Protein AF-A0A349DK38-F1 (afdb_monomer)

Sequence (155 aa):
MQTLGIPVRKAEFDPETSPFAFIKYTFKVEEEEETLIAERYYNNQELVIYYKDLEADPPFEKIYDYDEENRLIEEVEISEGQEVIRDVFEYRPNVTIHYLFISGELFEIKIKKEQENGHVEATFQEGVEVNRKEFVGDEFNFEVRFFEEQEMIEY

pLDDT: mean 90.82, std 10.71, range [38.0, 98.44]

Mean predicted aligned error: 6.17 Å

Radius of gyration: 19.54 Å; Cα contacts (8 Å, |Δi|>4): 324; chains: 1; bounding box: 42×39×53 Å

Nearest PDB structures (foldseek):
  7vfm-assembly2_C  TM=3.634E-01  e=4.848E-02  Staphylococcus aureus subsp. aureus USA300
  2n93-assembly1_A  TM=4.044E-01  e=1.350E+00  Abscondita cerata
  2ol8-assembly1_O  TM=2.718E-01  e=4.101E-01  Borreliella burgdorferi
  9e9r-assembly1_A  TM=3.920E-01  e=4.672E+00  Homo sapiens
  3bts-assembly1_B  TM=3.878E-01  e=4.446E+00  Saccharomyces cerevisiae

Structure (mmCIF, N/CA/C/O backbone):
data_AF-A0A349DK38-F1
#
_entry.id   AF-A0A349DK38-F1
#
loop_
_atom_site.group_PDB
_atom_site.id
_atom_site.type_symbol
_atom_site.label_atom_id
_atom_site.label_alt_id
_atom_site.label_comp_id
_atom_site.label_asym_id
_atom_site.label_entity_id
_atom_site.label_seq_id
_atom_site.pdbx_PDB_ins_code
_atom_site.Cartn_x
_atom_site.Cartn_y
_atom_site.Cartn_z
_atom_site.occupancy
_atom_site.B_iso_or_equiv
_atom_site.auth_seq_id
_atom_site.auth_comp_id
_atom_site.auth_asym_id
_atom_site.auth_atom_id
_atom_site.pdbx_PDB_model_num
ATOM 1 N N . MET A 1 1 ? 9.452 -16.851 -22.290 1.00 39.25 1 MET A N 1
ATOM 2 C CA . MET A 1 1 ? 8.689 -15.748 -21.680 1.00 39.25 1 MET A CA 1
ATOM 3 C C . MET A 1 1 ? 8.142 -16.30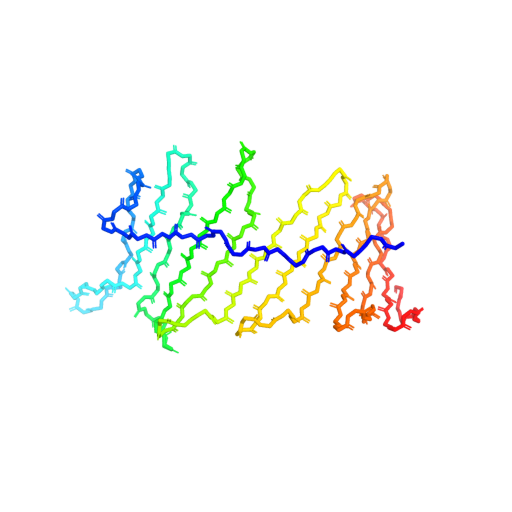2 -20.371 1.00 39.25 1 MET A C 1
ATOM 5 O O . MET A 1 1 ? 7.316 -17.201 -20.427 1.00 39.25 1 MET A O 1
ATOM 9 N N . GLN A 1 2 ? 8.724 -15.943 -19.223 1.00 38.00 2 GLN A N 1
ATOM 10 C CA . GLN A 1 2 ? 8.142 -16.312 -17.927 1.00 38.00 2 GLN A CA 1
ATOM 11 C C . GLN A 1 2 ? 6.914 -15.424 -17.741 1.00 38.00 2 GLN A C 1
ATOM 13 O O . GLN A 1 2 ? 7.040 -14.204 -17.766 1.00 38.00 2 GLN A O 1
ATOM 18 N N . THR A 1 3 ? 5.736 -16.026 -17.622 1.00 48.69 3 THR A N 1
ATOM 19 C CA . THR A 1 3 ? 4.540 -15.320 -17.164 1.00 48.69 3 THR A CA 1
ATOM 20 C C . THR A 1 3 ? 4.809 -14.862 -15.737 1.00 48.69 3 THR A C 1
ATOM 22 O O . THR A 1 3 ? 5.055 -15.706 -14.872 1.00 48.69 3 THR A O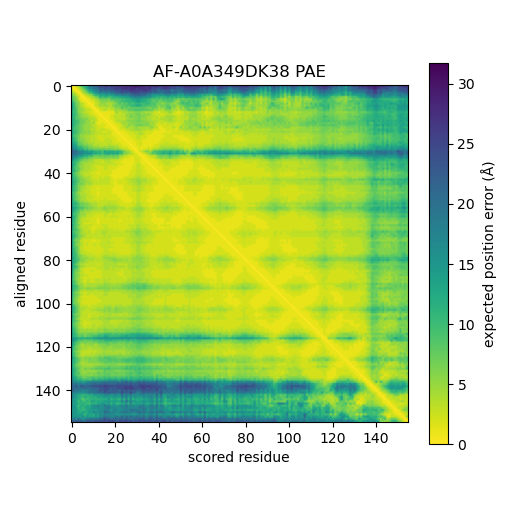 1
ATOM 25 N N . LEU A 1 4 ? 4.817 -13.549 -15.495 1.00 61.34 4 LEU A N 1
ATOM 26 C CA . LEU A 1 4 ? 4.734 -13.030 -14.132 1.00 61.34 4 LEU A CA 1
ATOM 27 C C . LEU A 1 4 ? 3.445 -13.602 -13.531 1.00 61.34 4 LEU A C 1
ATOM 29 O O . LEU A 1 4 ? 2.368 -13.444 -14.105 1.00 61.34 4 LEU A O 1
ATOM 33 N N . GLY A 1 5 ? 3.574 -14.379 -12.458 1.00 69.31 5 GLY A N 1
ATOM 34 C CA . GLY A 1 5 ? 2.410 -14.896 -11.750 1.00 69.31 5 GLY A CA 1
ATOM 35 C C . GLY A 1 5 ? 1.680 -13.735 -11.089 1.00 69.31 5 GLY A C 1
ATOM 36 O O . GLY A 1 5 ? 2.329 -12.861 -10.521 1.00 69.31 5 GLY A O 1
ATOM 37 N N . ILE A 1 6 ? 0.350 -13.724 -11.161 1.00 76.06 6 ILE A N 1
ATOM 38 C CA . ILE A 1 6 ? -0.462 -12.754 -10.423 1.00 76.06 6 ILE A CA 1
ATOM 39 C C . ILE A 1 6 ? -0.234 -13.006 -8.923 1.00 76.06 6 ILE A C 1
ATOM 41 O O . ILE A 1 6 ? -0.437 -14.143 -8.478 1.00 76.06 6 ILE A O 1
ATOM 45 N N . PRO A 1 7 ? 0.191 -12.000 -8.139 1.00 83.19 7 PRO A N 1
ATOM 46 C CA . PRO A 1 7 ? 0.398 -12.180 -6.710 1.00 83.19 7 PRO A CA 1
ATOM 47 C C . PRO A 1 7 ? -0.895 -12.555 -5.976 1.00 83.19 7 PRO A C 1
ATOM 49 O O . PRO A 1 7 ? -1.944 -11.920 -6.140 1.00 83.19 7 PRO A O 1
ATOM 52 N N . VAL A 1 8 ? -0.804 -13.592 -5.143 1.00 86.44 8 VAL A N 1
ATOM 53 C CA . VAL A 1 8 ? -1.898 -14.047 -4.275 1.00 86.44 8 VAL A CA 1
ATOM 54 C C . VAL A 1 8 ? -2.061 -13.071 -3.111 1.00 86.44 8 VAL A C 1
ATOM 56 O O . VAL A 1 8 ? -1.053 -12.633 -2.563 1.00 86.44 8 VAL A O 1
ATOM 59 N N . ARG A 1 9 ? -3.312 -12.771 -2.735 1.00 86.19 9 ARG A N 1
ATOM 60 C CA . ARG A 1 9 ? -3.663 -11.969 -1.552 1.00 86.19 9 ARG A CA 1
ATOM 61 C C . ARG A 1 9 ? -3.164 -12.648 -0.274 1.00 86.19 9 ARG A C 1
ATOM 63 O O . ARG A 1 9 ? -3.467 -13.825 -0.069 1.00 86.19 9 ARG A O 1
ATOM 70 N N . LYS A 1 10 ? -2.415 -11.927 0.559 1.00 86.69 10 LYS A N 1
ATOM 71 C CA . LYS A 1 10 ? -1.841 -12.406 1.831 1.00 86.69 10 LYS A CA 1
ATOM 72 C C . LYS A 1 10 ? -2.231 -11.548 3.029 1.00 86.69 10 LYS A C 1
ATOM 74 O O . LYS A 1 10 ? -2.376 -12.095 4.116 1.00 86.69 10 LYS A O 1
ATOM 79 N N . ALA A 1 11 ? -2.373 -10.242 2.832 1.00 87.00 11 ALA A N 1
ATOM 80 C CA . ALA A 1 11 ? -2.664 -9.283 3.879 1.00 87.00 11 ALA A CA 1
ATOM 81 C C . ALA A 1 11 ? -4.021 -9.592 4.528 1.00 87.00 11 ALA A C 1
ATOM 83 O O . ALA A 1 11 ? -5.085 -9.482 3.911 1.00 87.00 11 ALA A O 1
ATOM 84 N N . GLU A 1 12 ? -3.962 -9.985 5.796 1.00 89.94 12 GLU A N 1
ATOM 85 C CA . GLU A 1 12 ? -5.108 -10.265 6.647 1.00 89.94 12 GLU A CA 1
ATOM 86 C C . GLU A 1 12 ? -4.843 -9.664 8.025 1.00 89.94 12 GLU A C 1
ATOM 88 O O . GLU A 1 12 ? -3.769 -9.837 8.603 1.00 89.94 12 GLU A O 1
ATOM 93 N N . PHE A 1 13 ? -5.829 -8.948 8.553 1.00 93.44 13 PHE A N 1
ATOM 94 C CA . PHE A 1 13 ? -5.795 -8.417 9.903 1.00 93.44 13 PHE A CA 1
ATOM 95 C C . PHE A 1 13 ? -7.214 -8.383 10.459 1.00 93.44 13 PHE A C 1
ATOM 97 O O . PHE A 1 13 ? -8.150 -7.940 9.797 1.00 93.44 13 PHE A O 1
ATOM 104 N N . ASP A 1 14 ? -7.346 -8.858 11.687 1.00 91.12 14 ASP A N 1
ATOM 105 C CA . ASP A 1 14 ? -8.557 -8.824 12.496 1.00 91.12 14 ASP A CA 1
ATOM 106 C C . ASP A 1 14 ? -8.195 -8.186 13.846 1.00 91.12 14 ASP A C 1
ATOM 108 O O . ASP A 1 14 ? -7.452 -8.808 14.614 1.00 91.12 14 ASP A O 1
ATOM 112 N N . PRO A 1 15 ? -8.699 -6.977 14.153 1.00 88.50 15 PRO A N 1
ATOM 113 C CA . PRO A 1 15 ? -8.417 -6.273 15.403 1.00 88.50 15 PRO A CA 1
ATOM 114 C C . PRO A 1 15 ? -8.674 -7.083 16.685 1.00 88.50 15 PRO A C 1
ATOM 116 O O . PRO A 1 15 ? -8.054 -6.798 17.710 1.00 88.50 15 PRO A O 1
ATOM 119 N N . GLU A 1 16 ? -9.557 -8.089 16.643 1.00 90.06 16 GLU A N 1
ATOM 120 C CA . GLU A 1 16 ? -9.937 -8.902 17.808 1.00 90.06 16 GLU A CA 1
ATOM 121 C C . GLU A 1 16 ? -8.987 -10.077 18.069 1.00 90.06 16 GLU A C 1
ATOM 123 O O . GLU A 1 16 ? -8.875 -10.565 19.198 1.00 90.06 16 GLU A O 1
ATOM 128 N N . THR A 1 17 ? -8.317 -10.574 17.029 1.00 91.88 17 THR A N 1
ATOM 129 C CA . THR A 1 17 ? -7.565 -11.838 17.095 1.00 91.88 17 THR A CA 1
ATOM 130 C C . THR A 1 17 ? -6.115 -11.713 16.646 1.00 91.88 17 THR A C 1
ATOM 132 O O . THR A 1 17 ? -5.277 -12.534 17.032 1.00 91.88 17 THR A O 1
ATOM 135 N N . SER A 1 18 ? -5.797 -10.688 15.857 1.00 90.94 18 SER A N 1
ATOM 136 C CA . SER A 1 18 ? -4.477 -10.502 15.265 1.00 90.94 18 SER A CA 1
ATOM 137 C C . SER A 1 18 ? -3.506 -9.878 16.266 1.00 90.94 18 SER A C 1
ATOM 139 O O . SER A 1 18 ? -3.871 -8.961 17.005 1.00 90.94 18 SER A O 1
ATOM 141 N N . PRO A 1 19 ? -2.246 -10.342 16.315 1.00 90.88 19 PRO A N 1
ATOM 142 C CA . PRO A 1 19 ? -1.254 -9.760 17.205 1.00 90.88 19 PRO A CA 1
ATOM 143 C C . PRO A 1 19 ? -0.858 -8.353 16.737 1.00 90.88 19 PRO A C 1
ATOM 145 O O . PRO A 1 19 ? -0.512 -8.141 15.577 1.00 90.88 19 PRO A O 1
ATOM 148 N N . PHE A 1 20 ? -0.824 -7.405 17.669 1.00 96.06 20 PHE A N 1
ATOM 149 C CA . PHE A 1 20 ? -0.289 -6.057 17.474 1.00 96.06 20 PHE A CA 1
ATOM 150 C C . PHE A 1 20 ? 0.458 -5.608 18.739 1.00 96.06 20 PHE A C 1
ATOM 152 O O . PHE A 1 20 ? 0.305 -6.192 19.812 1.00 96.06 20 PHE A O 1
ATOM 159 N N . ALA A 1 21 ? 1.294 -4.581 18.612 1.00 95.25 21 ALA A N 1
ATOM 160 C CA . ALA A 1 21 ? 2.073 -4.027 19.714 1.00 95.25 21 ALA A CA 1
ATOM 161 C C . ALA A 1 21 ? 1.305 -2.936 20.469 1.00 95.25 21 ALA A C 1
ATOM 163 O O . ALA A 1 21 ? 1.209 -2.972 21.695 1.00 95.25 21 ALA A O 1
ATOM 164 N N . PHE A 1 22 ? 0.763 -1.956 19.745 1.00 96.69 22 PHE A N 1
ATOM 165 C CA . PHE A 1 22 ? -0.024 -0.864 20.319 1.00 96.69 22 PHE A CA 1
ATOM 166 C C . PHE A 1 22 ? -0.980 -0.253 19.288 1.00 96.69 22 PHE A C 1
ATOM 168 O O . PHE A 1 22 ? -0.851 -0.483 18.085 1.00 96.69 22 PHE A O 1
ATOM 175 N N . ILE A 1 23 ? -1.921 0.555 19.782 1.00 97.69 23 ILE A N 1
ATOM 176 C CA . ILE A 1 23 ? -2.937 1.254 18.986 1.00 97.69 23 ILE A CA 1
ATOM 177 C C . ILE A 1 23 ? -2.807 2.761 19.220 1.00 97.69 23 ILE A C 1
ATOM 179 O O . ILE A 1 23 ? -2.532 3.200 20.340 1.00 97.69 23 ILE A O 1
ATOM 183 N N . LYS A 1 24 ? -3.018 3.561 18.172 1.00 98.12 24 LYS A N 1
ATOM 184 C CA . LYS A 1 24 ? -3.211 5.013 18.260 1.00 98.12 24 LYS A CA 1
ATOM 185 C C . LYS A 1 24 ? -4.600 5.385 17.755 1.00 98.12 24 LYS A C 1
ATOM 187 O O . LYS A 1 24 ? -4.956 5.058 16.625 1.00 98.12 24 LYS A O 1
ATOM 192 N N . TYR A 1 25 ? -5.328 6.132 18.573 1.00 98.19 25 TYR A N 1
ATOM 193 C CA . TYR A 1 25 ? -6.638 6.689 18.250 1.00 98.19 25 TYR A CA 1
ATOM 194 C C . TYR A 1 25 ? -6.504 8.172 17.898 1.00 98.19 25 TYR A C 1
ATOM 196 O O 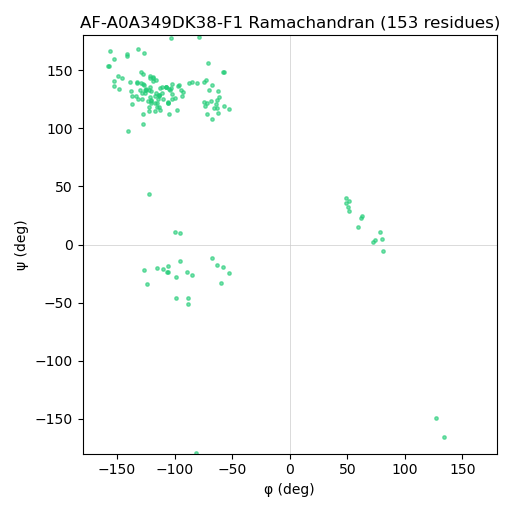. TYR A 1 25 ? -5.752 8.897 18.551 1.00 98.19 25 TYR A O 1
ATOM 204 N N . THR A 1 26 ? -7.210 8.618 16.860 1.00 98.00 26 THR A N 1
ATOM 205 C CA . THR A 1 26 ? -7.281 10.032 16.458 1.00 98.00 26 THR A CA 1
ATOM 206 C C . THR A 1 26 ? -8.697 10.538 16.681 1.00 98.00 26 THR A C 1
ATOM 208 O O . THR A 1 26 ? -9.644 9.919 16.202 1.00 98.00 26 THR A O 1
ATOM 211 N N . PHE A 1 27 ? -8.833 11.662 17.381 1.00 97.56 27 PHE A N 1
ATOM 212 C CA . PHE A 1 27 ? -10.121 12.275 17.691 1.00 97.56 27 PHE A CA 1
ATOM 213 C C . PHE A 1 27 ? -10.232 13.652 17.038 1.00 97.56 27 PHE A C 1
ATOM 215 O O . PHE A 1 27 ? -9.262 14.413 17.010 1.00 97.56 27 PHE A O 1
ATOM 222 N N . LYS A 1 28 ? -11.424 13.976 16.546 1.00 97.00 28 LYS A N 1
ATOM 223 C CA . LYS A 1 28 ? -11.838 15.320 16.149 1.00 97.00 28 LYS A CA 1
ATOM 224 C C . LYS A 1 28 ? -12.529 15.979 17.338 1.00 97.00 28 LYS A C 1
ATOM 226 O O . LYS A 1 28 ? -13.391 15.357 17.954 1.00 97.00 28 LYS A O 1
ATOM 231 N N . VAL A 1 29 ? -12.140 17.212 17.661 1.00 96.25 29 VAL A N 1
ATOM 232 C CA . VAL A 1 29 ? -12.705 17.968 18.788 1.00 96.25 29 VAL A CA 1
ATOM 233 C C . VAL A 1 29 ? -13.499 19.156 18.258 1.00 96.25 29 VAL A C 1
ATOM 235 O O . VAL A 1 29 ? -12.919 20.062 17.657 1.00 96.25 29 VAL A O 1
ATOM 238 N N . GLU A 1 30 ? -14.809 19.163 18.488 1.00 95.88 30 GLU A N 1
ATOM 239 C CA . GLU A 1 30 ? -15.726 20.237 18.088 1.00 95.88 30 GLU A CA 1
ATOM 240 C C . GLU A 1 30 ? -16.636 20.590 19.266 1.00 95.88 30 GLU A C 1
ATOM 242 O O . GLU A 1 30 ? -17.239 19.710 19.859 1.00 95.88 30 GLU A O 1
ATOM 247 N N . GLU A 1 31 ? -16.714 21.876 19.627 1.00 89.25 31 GLU A N 1
ATOM 248 C CA . GLU A 1 31 ? -17.628 22.385 20.671 1.00 89.25 31 GLU A CA 1
ATOM 249 C C . GLU A 1 31 ? -17.606 21.601 22.004 1.00 89.25 31 GLU A C 1
ATOM 251 O O . GLU A 1 31 ? -18.635 21.417 22.641 1.00 89.25 31 GLU A O 1
ATOM 256 N N . GLU A 1 32 ? -16.410 21.190 22.449 1.00 90.38 32 GLU A N 1
ATOM 257 C CA . GLU A 1 32 ? -16.172 20.377 23.663 1.00 90.38 32 GLU A CA 1
ATOM 258 C C . GLU A 1 32 ? -16.555 18.886 23.548 1.00 90.38 32 GLU A C 1
ATOM 260 O O . GLU A 1 32 ? -16.391 18.141 24.516 1.00 90.38 32 GLU A O 1
ATOM 265 N N . GLU A 1 33 ? -16.979 18.417 22.373 1.00 94.31 33 GLU A N 1
ATOM 266 C CA . GLU A 1 33 ? -17.190 16.999 22.074 1.00 94.31 33 GLU A CA 1
ATOM 267 C C . GLU A 1 33 ? -15.978 16.393 21.350 1.00 94.31 33 GLU A C 1
ATOM 269 O O . GLU A 1 33 ? -15.415 16.987 20.428 1.00 94.31 33 GLU A O 1
ATOM 274 N N . GLU A 1 34 ? -15.577 15.186 21.759 1.00 95.94 34 GLU A N 1
ATOM 275 C CA . GLU A 1 34 ? -14.528 14.401 21.102 1.00 95.94 34 GLU A CA 1
ATOM 276 C C . GLU A 1 34 ? -15.159 13.241 20.324 1.00 95.94 34 GLU A C 1
ATOM 278 O O . GLU A 1 34 ? -15.830 12.382 20.898 1.00 95.94 34 GLU A O 1
ATOM 283 N N . THR A 1 35 ? -14.915 13.189 19.016 1.00 96.94 35 THR A N 1
ATOM 284 C CA . THR A 1 35 ? -15.374 12.109 18.133 1.00 96.94 35 THR A CA 1
ATOM 285 C C . THR A 1 35 ? -14.176 11.330 17.612 1.00 96.94 35 THR A C 1
ATOM 287 O O . THR A 1 35 ? -13.240 11.921 17.079 1.00 96.94 35 THR A O 1
ATOM 290 N N . LEU A 1 36 ? -14.181 10.002 17.750 1.00 97.50 36 LEU A N 1
ATOM 291 C CA . LEU A 1 36 ? -13.149 9.146 17.162 1.00 97.50 36 LEU A CA 1
ATOM 292 C C . LEU A 1 36 ? -13.272 9.165 15.633 1.00 97.50 36 LEU A C 1
ATOM 294 O O . LEU A 1 36 ? -14.327 8.827 15.104 1.00 97.50 36 LEU A O 1
ATOM 298 N N . ILE A 1 37 ? -12.192 9.528 14.941 1.00 98.06 37 ILE A N 1
ATOM 299 C CA . ILE A 1 37 ? -12.159 9.621 13.473 1.00 98.06 37 ILE A CA 1
ATOM 300 C C . ILE A 1 37 ? -11.208 8.622 12.822 1.00 98.06 37 ILE A C 1
ATOM 302 O O . ILE A 1 37 ? -11.362 8.321 11.645 1.00 98.06 37 ILE A O 1
ATOM 306 N N . ALA A 1 38 ? -10.235 8.082 13.563 1.00 98.06 38 ALA A N 1
ATOM 307 C CA . ALA A 1 38 ? -9.349 7.071 13.006 1.00 98.06 38 ALA A CA 1
ATOM 308 C C . ALA A 1 38 ? -8.667 6.190 14.053 1.00 98.06 38 ALA A C 1
ATOM 310 O O . ALA A 1 38 ? -8.353 6.633 15.163 1.00 98.06 38 ALA A O 1
ATOM 311 N N . GLU A 1 39 ? -8.324 4.975 13.636 1.00 98.31 39 GLU A N 1
ATOM 312 C CA . GLU A 1 39 ? -7.588 3.985 14.422 1.00 98.31 39 GLU A CA 1
ATOM 313 C C . GLU A 1 39 ? -6.365 3.497 13.639 1.00 98.31 39 GLU A C 1
ATOM 315 O O . GLU A 1 39 ? -6.447 3.249 12.437 1.00 98.31 39 GLU A O 1
ATOM 320 N N . ARG A 1 40 ? -5.211 3.362 14.301 1.00 98.38 40 ARG A N 1
ATOM 321 C CA . ARG A 1 40 ? -3.977 2.813 13.713 1.00 98.38 40 ARG A CA 1
ATOM 322 C C . ARG A 1 40 ? -3.375 1.770 14.632 1.00 98.38 40 ARG A C 1
ATOM 324 O O . ARG A 1 40 ? -3.073 2.075 15.785 1.00 98.38 40 ARG A O 1
ATOM 331 N N . TYR A 1 41 ? -3.142 0.581 14.103 1.00 98.44 41 TYR A N 1
ATOM 332 C CA . TYR A 1 41 ? -2.556 -0.544 14.817 1.00 98.44 41 TYR A CA 1
ATOM 333 C C . TYR A 1 41 ? -1.136 -0.748 14.316 1.00 98.44 41 TYR A C 1
ATOM 335 O O . TYR A 1 41 ? -0.883 -0.707 13.110 1.00 98.44 41 TYR A O 1
ATOM 343 N N . TYR A 1 42 ? -0.214 -0.959 15.247 1.00 98.19 42 TYR A N 1
ATOM 344 C CA . TYR A 1 42 ? 1.211 -1.027 14.957 1.00 98.19 42 TYR A CA 1
ATOM 345 C C . TYR A 1 42 ? 1.800 -2.364 15.381 1.00 98.19 42 TYR A C 1
ATOM 347 O O . TYR A 1 42 ? 1.414 -2.915 16.412 1.00 98.19 42 TYR A O 1
ATOM 355 N N . ASN A 1 43 ? 2.775 -2.865 14.625 1.00 96.06 43 ASN A N 1
ATOM 356 C CA . ASN A 1 43 ? 3.592 -4.003 15.041 1.00 96.06 43 ASN A CA 1
ATOM 357 C C . ASN A 1 43 ? 4.730 -3.571 15.996 1.00 96.06 43 ASN A C 1
ATOM 359 O O . ASN A 1 43 ? 4.884 -2.398 16.337 1.00 96.06 43 ASN A O 1
ATOM 363 N N . ASN A 1 44 ? 5.560 -4.526 16.431 1.00 95.75 44 ASN A N 1
ATOM 364 C CA . ASN A 1 44 ? 6.674 -4.267 17.360 1.00 95.75 44 ASN A CA 1
ATOM 365 C C . ASN A 1 44 ? 7.805 -3.406 16.767 1.00 95.75 44 ASN A C 1
ATOM 367 O O . ASN A 1 44 ? 8.689 -2.974 17.502 1.00 95.75 44 ASN A O 1
ATOM 371 N N . GLN A 1 45 ? 7.804 -3.189 15.453 1.00 96.25 45 GLN A N 1
ATOM 372 C CA . GLN A 1 45 ? 8.756 -2.338 14.735 1.00 96.25 45 GLN A CA 1
ATOM 373 C C . GLN A 1 45 ? 8.158 -0.956 14.434 1.00 96.25 45 GLN A C 1
ATOM 375 O O . GLN A 1 45 ? 8.739 -0.196 13.667 1.00 96.25 45 GLN A O 1
ATOM 380 N N . GLU A 1 46 ? 7.005 -0.637 15.031 1.00 96.69 46 GLU A N 1
ATOM 381 C CA . GLU A 1 46 ? 6.269 0.613 14.831 1.00 96.69 46 GLU A CA 1
ATOM 382 C C . GLU A 1 46 ? 5.779 0.836 13.388 1.00 96.69 46 GLU A C 1
ATOM 384 O O . GLU A 1 46 ? 5.482 1.966 12.997 1.00 96.69 46 GLU A O 1
ATOM 389 N N . LEU A 1 47 ? 5.628 -0.235 12.602 1.00 97.50 47 LEU A N 1
ATOM 390 C CA . LEU A 1 47 ? 4.977 -0.189 11.290 1.00 97.50 47 LEU A CA 1
ATOM 391 C C . LEU A 1 47 ? 3.464 -0.319 11.460 1.00 97.50 47 LEU A C 1
ATOM 393 O O . LEU A 1 47 ? 3.003 -1.108 12.289 1.00 97.50 47 LEU A O 1
ATOM 397 N N . VAL A 1 48 ? 2.697 0.445 10.679 1.00 97.81 48 VAL A N 1
ATOM 398 C CA . VAL A 1 48 ? 1.230 0.352 10.659 1.00 97.81 48 VAL A CA 1
ATOM 399 C C . VAL A 1 48 ? 0.846 -0.952 9.975 1.00 97.81 48 VAL A C 1
ATOM 401 O O . VAL A 1 48 ? 1.207 -1.147 8.830 1.00 97.81 48 VAL A O 1
ATOM 404 N N . ILE A 1 49 ? 0.102 -1.820 10.650 1.00 97.81 49 ILE A N 1
ATOM 405 C CA . ILE A 1 49 ? -0.400 -3.084 10.075 1.00 97.81 49 ILE A CA 1
ATOM 406 C C . ILE A 1 49 ? -1.895 -3.030 9.768 1.00 97.81 49 ILE A C 1
ATOM 408 O O . ILE A 1 49 ? -2.396 -3.801 8.954 1.00 97.81 49 ILE A O 1
ATOM 412 N N . TYR A 1 50 ? -2.598 -2.077 10.382 1.00 98.31 50 TYR A N 1
ATOM 413 C CA . TYR A 1 50 ? -3.995 -1.804 10.096 1.00 98.31 50 TYR A CA 1
ATOM 414 C C . TYR A 1 50 ? -4.343 -0.345 10.382 1.00 98.31 50 TYR A C 1
ATOM 416 O O . TYR A 1 50 ? -3.877 0.248 11.363 1.00 98.31 50 TYR A O 1
ATOM 424 N N . TYR A 1 51 ? -5.165 0.229 9.513 1.00 98.19 51 TYR A N 1
ATOM 425 C CA . TYR A 1 51 ? -5.697 1.579 9.617 1.00 98.19 51 TYR A CA 1
ATOM 426 C C . TYR A 1 51 ? -7.196 1.557 9.359 1.00 98.19 51 TYR A C 1
ATOM 428 O O . TYR A 1 51 ? -7.647 0.894 8.434 1.00 98.19 51 TYR A O 1
ATOM 436 N N . LYS A 1 52 ? -7.957 2.318 10.138 1.00 98.19 52 LYS A N 1
ATOM 437 C CA . LYS A 1 52 ? -9.382 2.539 9.911 1.00 98.19 52 LYS A CA 1
ATOM 438 C C . LYS A 1 52 ? -9.663 4.029 9.904 1.00 98.19 52 LYS A C 1
ATOM 440 O O . LYS A 1 52 ? -9.324 4.711 10.872 1.00 98.19 52 LYS A O 1
ATOM 445 N N . ASP A 1 53 ? -10.272 4.504 8.827 1.00 98.06 53 ASP A N 1
ATOM 446 C CA . ASP A 1 53 ? -10.740 5.875 8.672 1.00 98.06 53 ASP A CA 1
ATOM 447 C C . ASP A 1 53 ? -12.261 5.904 8.822 1.00 98.06 53 ASP A C 1
ATOM 449 O O . ASP A 1 53 ? -12.994 5.334 8.011 1.00 98.06 53 ASP A O 1
ATOM 453 N N . LEU A 1 54 ? -12.726 6.518 9.907 1.00 97.38 54 LEU A N 1
ATOM 454 C CA . LEU A 1 54 ? -14.143 6.639 10.248 1.00 97.38 54 LEU A CA 1
ATOM 455 C C . LEU A 1 54 ? -14.736 7.971 9.774 1.00 97.38 54 LEU A C 1
ATOM 457 O O . LEU A 1 54 ? -15.955 8.123 9.798 1.00 97.38 54 LEU A O 1
ATOM 461 N N . GLU A 1 55 ? -13.892 8.938 9.401 1.00 96.75 55 GLU A N 1
ATOM 462 C CA . GLU A 1 55 ? -14.322 10.254 8.916 1.00 96.75 55 GLU A CA 1
ATOM 463 C C . GLU A 1 55 ? -14.532 10.263 7.397 1.00 96.75 55 GLU A C 1
ATOM 465 O O . GLU A 1 55 ? -15.314 11.069 6.890 1.00 96.75 55 GLU A O 1
ATOM 470 N N . ALA A 1 56 ? -13.876 9.353 6.675 1.00 95.81 56 ALA A N 1
ATOM 471 C CA . ALA A 1 56 ? -14.138 9.120 5.262 1.00 95.81 56 ALA A CA 1
ATOM 472 C C . ALA A 1 56 ? -15.606 8.726 4.988 1.00 95.81 56 ALA A C 1
ATOM 474 O O . ALA A 1 56 ? -16.257 8.065 5.798 1.00 95.81 56 ALA A O 1
ATOM 475 N N . ASP A 1 57 ? -16.110 9.108 3.809 1.00 95.06 57 ASP A N 1
ATOM 476 C CA . ASP A 1 57 ? -17.454 8.770 3.326 1.00 95.06 57 ASP A CA 1
ATOM 477 C C . ASP A 1 57 ? -17.371 8.143 1.917 1.00 95.06 57 ASP A C 1
ATOM 479 O O . ASP A 1 57 ? -17.141 8.868 0.941 1.00 95.06 57 ASP A O 1
ATOM 483 N N . PRO A 1 58 ? -17.516 6.811 1.783 1.00 94.94 58 PRO A N 1
ATOM 484 C CA . PRO A 1 58 ? -17.732 5.840 2.860 1.00 94.94 58 PRO A CA 1
ATOM 485 C C . PRO A 1 58 ? -16.480 5.617 3.738 1.00 94.94 58 PRO A C 1
ATOM 487 O O . PRO A 1 58 ? -15.354 5.792 3.259 1.00 94.94 58 PRO A O 1
ATOM 490 N N . PRO A 1 59 ? -16.647 5.159 4.997 1.00 96.62 59 PRO A N 1
ATOM 491 C CA . PRO A 1 59 ? -15.533 4.710 5.822 1.00 96.62 59 PRO A CA 1
ATOM 492 C C . PRO A 1 59 ? -14.745 3.592 5.138 1.00 96.62 59 PRO A C 1
ATOM 494 O O . PRO A 1 59 ? -15.307 2.761 4.409 1.00 96.62 59 PRO A O 1
ATOM 497 N N . PHE A 1 60 ? -13.446 3.537 5.407 1.00 97.62 60 PHE A N 1
ATOM 498 C CA . PHE A 1 60 ? -12.586 2.499 4.852 1.00 97.62 60 PHE A CA 1
ATOM 499 C C . PHE A 1 60 ? -11.546 2.015 5.856 1.00 97.62 60 PHE A C 1
ATOM 501 O O . PHE A 1 60 ? -11.258 2.634 6.882 1.00 97.62 60 PHE A O 1
ATOM 508 N N . GLU A 1 61 ? -10.975 0.868 5.531 1.00 97.81 61 GLU A N 1
ATOM 509 C CA . GLU A 1 61 ? -9.948 0.182 6.290 1.00 97.81 61 GLU A CA 1
ATOM 510 C C . GLU A 1 61 ? -8.778 -0.131 5.360 1.00 97.81 61 GLU A C 1
ATOM 512 O O . GLU A 1 61 ? -8.979 -0.396 4.177 1.00 97.81 61 GLU A O 1
ATOM 517 N N . LYS A 1 62 ? -7.553 -0.110 5.881 1.00 98.12 62 LYS A N 1
ATOM 518 C CA . LYS A 1 62 ? -6.353 -0.548 5.172 1.00 98.12 62 LYS A CA 1
ATOM 519 C C . LYS A 1 62 ? -5.623 -1.598 5.981 1.00 98.12 62 LYS A C 1
ATOM 521 O O . LYS A 1 62 ? -5.408 -1.411 7.177 1.00 98.12 62 LYS A O 1
ATOM 526 N N . ILE A 1 63 ? -5.220 -2.673 5.319 1.00 98.31 63 ILE A N 1
ATOM 527 C CA . ILE A 1 63 ? -4.388 -3.737 5.882 1.00 98.31 63 ILE A CA 1
ATOM 528 C C . ILE A 1 63 ? -3.034 -3.689 5.183 1.00 98.31 63 ILE A C 1
ATOM 530 O O . ILE A 1 63 ? -2.991 -3.592 3.959 1.00 98.31 63 ILE A O 1
ATOM 534 N N . TYR A 1 64 ? -1.951 -3.776 5.952 1.00 98.12 64 TYR A N 1
ATOM 535 C CA . TYR A 1 64 ? -0.587 -3.687 5.439 1.00 98.12 64 TYR A CA 1
ATOM 536 C C . TYR A 1 64 ? 0.197 -4.949 5.795 1.00 98.12 64 TYR A C 1
ATOM 538 O O . TYR A 1 64 ? 0.200 -5.370 6.954 1.00 98.12 64 TYR A O 1
ATOM 546 N N . ASP A 1 65 ? 0.895 -5.515 4.814 1.00 97.12 65 ASP A N 1
ATOM 547 C CA . ASP A 1 65 ? 1.815 -6.636 4.995 1.00 97.12 65 ASP A CA 1
ATOM 548 C C . ASP A 1 65 ? 3.240 -6.244 4.592 1.00 97.12 65 ASP A C 1
ATOM 550 O O . ASP A 1 65 ? 3.463 -5.490 3.637 1.00 97.12 65 ASP A O 1
ATOM 554 N N . TYR A 1 66 ? 4.216 -6.772 5.325 1.00 96.31 66 TYR A N 1
ATOM 555 C CA . TYR A 1 66 ? 5.627 -6.422 5.192 1.00 96.31 66 TYR A CA 1
ATOM 556 C C . TYR A 1 66 ? 6.490 -7.673 5.062 1.00 96.31 66 TYR A C 1
ATOM 558 O O . TYR A 1 66 ? 6.199 -8.716 5.646 1.00 96.31 66 TYR A O 1
ATOM 566 N N . ASP A 1 67 ? 7.591 -7.567 4.323 1.00 95.38 67 ASP A N 1
ATOM 567 C CA . ASP A 1 67 ? 8.600 -8.624 4.298 1.00 95.38 67 ASP A CA 1
ATOM 568 C C . ASP A 1 67 ? 9.529 -8.598 5.527 1.00 95.38 67 ASP A C 1
ATOM 570 O O . ASP A 1 67 ? 9.445 -7.739 6.405 1.00 95.38 67 ASP A O 1
ATOM 574 N N . GLU A 1 68 ? 10.459 -9.555 5.581 1.00 94.75 68 GLU A N 1
ATOM 575 C CA . GLU A 1 68 ? 11.453 -9.680 6.658 1.00 94.75 68 GLU A CA 1
ATOM 576 C C . GLU A 1 68 ? 12.420 -8.483 6.744 1.00 94.75 68 GLU A C 1
ATOM 578 O O . GLU A 1 68 ? 13.073 -8.287 7.771 1.00 94.75 68 GLU A O 1
ATOM 583 N N . GLU A 1 69 ? 12.518 -7.680 5.680 1.00 96.38 69 GLU A N 1
ATOM 584 C CA . GLU A 1 69 ? 13.320 -6.455 5.614 1.00 96.38 69 GLU A CA 1
ATOM 585 C C . GLU A 1 69 ? 12.480 -5.200 5.919 1.00 96.38 69 GLU A C 1
ATOM 587 O O . GLU A 1 69 ? 12.972 -4.081 5.759 1.00 96.38 69 GLU A O 1
ATOM 592 N N . ASN A 1 70 ? 11.240 -5.371 6.396 1.00 96.06 70 ASN A N 1
ATOM 593 C CA . ASN A 1 70 ? 10.279 -4.314 6.722 1.00 96.06 70 ASN A CA 1
ATOM 594 C C . ASN A 1 70 ? 9.843 -3.456 5.529 1.00 96.06 70 ASN A C 1
ATOM 596 O O . ASN A 1 70 ? 9.427 -2.307 5.702 1.00 96.06 70 ASN A O 1
ATOM 600 N N . ARG A 1 71 ? 9.926 -3.986 4.308 1.00 96.38 71 ARG A N 1
ATOM 601 C CA . ARG A 1 71 ? 9.383 -3.316 3.123 1.00 96.38 71 ARG A CA 1
ATOM 602 C C . ARG A 1 71 ? 7.925 -3.707 2.946 1.00 96.38 71 ARG A C 1
ATOM 604 O O . ARG A 1 71 ? 7.578 -4.870 3.130 1.00 96.38 71 ARG A O 1
ATOM 611 N N . LEU A 1 72 ? 7.088 -2.740 2.579 1.00 96.94 72 LEU A N 1
ATOM 612 C CA . LEU A 1 72 ? 5.675 -2.974 2.282 1.00 96.94 72 LEU A CA 1
ATOM 613 C C . LEU A 1 72 ? 5.563 -3.893 1.063 1.00 96.94 72 LEU A C 1
ATOM 615 O O . LEU A 1 72 ? 6.053 -3.537 -0.002 1.00 96.94 72 LEU A O 1
ATOM 619 N N . ILE A 1 73 ? 4.924 -5.049 1.209 1.00 97.19 73 ILE A N 1
ATOM 620 C CA . ILE A 1 73 ? 4.712 -5.998 0.106 1.00 97.19 73 ILE A CA 1
ATOM 621 C C . ILE A 1 73 ? 3.256 -6.080 -0.329 1.00 97.19 73 ILE A C 1
ATOM 623 O O . ILE A 1 73 ? 2.999 -6.473 -1.464 1.00 97.19 73 ILE A O 1
ATOM 627 N N . GLU A 1 74 ? 2.313 -5.686 0.525 1.00 98.06 74 GLU A N 1
ATOM 628 C CA . GLU A 1 74 ? 0.899 -5.618 0.169 1.00 98.06 74 GLU A CA 1
ATOM 629 C C . GLU A 1 74 ? 0.171 -4.561 1.009 1.00 98.06 74 GLU A C 1
ATOM 631 O O . GLU A 1 74 ? 0.374 -4.475 2.218 1.00 98.06 74 GLU A O 1
ATOM 636 N N . GLU A 1 75 ? -0.680 -3.767 0.365 1.00 98.06 75 GLU A N 1
ATOM 637 C CA . GLU A 1 75 ? -1.667 -2.889 0.996 1.00 98.06 75 GLU A CA 1
ATOM 638 C C . GLU A 1 75 ? -3.041 -3.224 0.410 1.00 98.06 75 GLU A C 1
ATOM 640 O O . GLU A 1 75 ? -3.197 -3.305 -0.808 1.00 98.06 75 GLU A O 1
ATOM 645 N N . VAL A 1 76 ? -4.039 -3.432 1.266 1.00 98.00 76 VAL A N 1
ATOM 646 C CA . VAL A 1 76 ? -5.419 -3.713 0.851 1.00 98.00 76 VAL A CA 1
ATOM 647 C C . VAL A 1 76 ? -6.332 -2.670 1.461 1.00 98.00 76 VAL A C 1
ATOM 649 O O . VAL A 1 76 ? -6.438 -2.602 2.682 1.00 98.00 76 VAL A O 1
ATOM 652 N N . GLU A 1 77 ? -7.014 -1.900 0.622 1.00 98.12 77 GLU A N 1
ATOM 653 C CA . GLU A 1 77 ? -8.069 -0.979 1.022 1.00 98.12 77 GLU A CA 1
ATOM 654 C C . GLU A 1 77 ? -9.433 -1.665 0.908 1.00 98.12 77 GLU A C 1
ATOM 656 O O . GLU A 1 77 ? -9.790 -2.241 -0.126 1.00 98.12 77 GLU A O 1
ATOM 661 N N . ILE A 1 78 ? -10.198 -1.605 1.991 1.00 97.06 78 ILE A N 1
ATOM 662 C CA . ILE A 1 78 ? -11.512 -2.217 2.129 1.00 97.06 78 ILE A CA 1
ATOM 663 C C . ILE A 1 78 ? -12.503 -1.117 2.484 1.00 97.06 78 ILE A C 1
ATOM 665 O O . ILE A 1 78 ? -12.347 -0.448 3.499 1.00 97.06 78 ILE A O 1
ATOM 669 N N . SER A 1 79 ? -13.555 -0.962 1.692 1.00 96.75 79 SER A N 1
ATOM 670 C CA . SER A 1 79 ? -14.661 -0.059 2.001 1.00 96.75 79 SER A CA 1
ATOM 671 C C . SER A 1 79 ? -15.977 -0.818 1.906 1.00 96.75 79 SER A C 1
ATOM 673 O O . SER A 1 79 ? -16.139 -1.691 1.055 1.00 96.75 79 SER A O 1
ATOM 675 N N . GLU A 1 80 ? -16.882 -0.569 2.855 1.00 94.69 80 GLU A N 1
ATOM 676 C CA . GLU A 1 80 ? -18.171 -1.273 2.971 1.00 94.69 80 GLU A CA 1
ATOM 677 C C . GLU A 1 80 ? -18.051 -2.818 2.938 1.00 94.69 80 GLU A C 1
ATOM 679 O O . GLU A 1 80 ? -18.934 -3.533 2.461 1.00 94.69 80 GLU A O 1
ATOM 684 N N . GLY A 1 81 ? -16.940 -3.353 3.460 1.00 92.19 81 GLY A N 1
ATOM 685 C CA . GLY A 1 81 ? -16.655 -4.792 3.503 1.00 92.19 81 GLY A CA 1
ATOM 686 C C . GLY A 1 81 ? -16.164 -5.400 2.183 1.00 92.19 81 GLY A C 1
ATOM 687 O O . GLY A 1 81 ? -16.090 -6.624 2.077 1.00 92.19 81 GLY A O 1
ATOM 688 N N . GLN A 1 82 ? -15.832 -4.580 1.184 1.00 94.81 82 GLN A N 1
ATOM 689 C CA . GLN A 1 82 ? -15.310 -5.016 -0.111 1.00 94.81 82 GLN A CA 1
ATOM 690 C C . GLN A 1 82 ? -13.909 -4.460 -0.363 1.00 94.81 82 GLN A C 1
ATOM 692 O O . GLN A 1 82 ? -13.631 -3.306 -0.054 1.00 94.81 82 GLN A O 1
ATOM 697 N N . GLU A 1 83 ? -13.036 -5.278 -0.953 1.00 94.88 83 GLU A N 1
ATOM 698 C CA . GLU A 1 83 ? -11.738 -4.823 -1.460 1.00 94.88 83 GLU A CA 1
ATOM 699 C C . GLU A 1 83 ? -11.961 -3.848 -2.623 1.00 94.88 83 GLU A C 1
ATOM 701 O O . GLU A 1 83 ? -12.523 -4.217 -3.658 1.00 94.88 83 GLU A O 1
ATOM 706 N N . VAL A 1 84 ? -11.527 -2.603 -2.441 1.00 96.75 84 VAL A N 1
ATOM 707 C CA . VAL A 1 84 ? -11.623 -1.542 -3.454 1.00 96.75 84 VAL A CA 1
ATOM 708 C C . VAL A 1 84 ? -10.308 -1.379 -4.197 1.00 96.75 84 VAL A C 1
ATOM 710 O O . VAL A 1 84 ? -10.307 -1.343 -5.429 1.00 96.75 84 VAL A O 1
ATOM 713 N N . ILE A 1 85 ? -9.197 -1.341 -3.462 1.00 97.38 85 ILE A N 1
ATOM 714 C CA . ILE A 1 85 ? -7.846 -1.204 -4.004 1.00 97.38 85 ILE A CA 1
ATOM 715 C C . ILE A 1 85 ? -6.955 -2.240 -3.334 1.00 97.38 85 ILE A C 1
ATOM 717 O O . ILE A 1 85 ? -7.047 -2.467 -2.128 1.00 97.38 85 ILE A O 1
ATOM 721 N N . ARG A 1 86 ? -6.070 -2.854 -4.114 1.00 97.62 86 ARG A N 1
ATOM 722 C CA . ARG A 1 86 ? -4.983 -3.668 -3.581 1.00 97.62 86 ARG A CA 1
ATOM 723 C C . ARG A 1 86 ? -3.696 -3.368 -4.325 1.00 97.62 86 ARG A C 1
ATOM 725 O O . ARG A 1 86 ? -3.608 -3.573 -5.534 1.00 97.62 86 ARG A O 1
ATOM 732 N N . ASP A 1 87 ? -2.697 -2.926 -3.584 1.00 97.88 87 ASP A N 1
ATOM 733 C CA . ASP A 1 87 ? -1.349 -2.682 -4.066 1.00 97.88 87 ASP A CA 1
ATOM 734 C C . ASP A 1 87 ? -0.449 -3.833 -3.625 1.00 97.88 87 ASP A C 1
ATOM 736 O O . ASP A 1 87 ? -0.417 -4.188 -2.451 1.00 97.88 87 ASP A O 1
ATOM 740 N N . VAL A 1 88 ? 0.302 -4.421 -4.554 1.00 97.75 88 VAL A N 1
ATOM 741 C CA . VAL A 1 88 ? 1.276 -5.476 -4.248 1.00 97.75 88 VAL A CA 1
ATOM 742 C C . VAL A 1 88 ? 2.644 -5.078 -4.770 1.00 97.75 88 VAL A C 1
ATOM 744 O O . VAL A 1 88 ? 2.777 -4.692 -5.931 1.00 97.75 88 VAL A O 1
ATOM 747 N N . PHE A 1 89 ? 3.674 -5.229 -3.945 1.00 96.69 89 PHE A N 1
ATOM 748 C CA . PHE A 1 89 ? 5.051 -4.901 -4.292 1.00 96.69 89 PHE A CA 1
ATOM 749 C C . PHE A 1 89 ? 5.927 -6.153 -4.276 1.00 96.69 89 PHE A C 1
ATOM 751 O O . PHE A 1 89 ? 5.948 -6.927 -3.320 1.00 96.69 89 PHE A O 1
ATOM 758 N N . GLU A 1 90 ? 6.690 -6.345 -5.347 1.00 95.62 90 GLU A N 1
ATOM 759 C CA . GLU A 1 90 ? 7.712 -7.375 -5.455 1.00 95.62 90 GLU A CA 1
ATOM 760 C C . GLU A 1 90 ? 9.080 -6.715 -5.620 1.00 95.62 90 GLU A C 1
ATOM 762 O O . GLU A 1 90 ? 9.328 -5.981 -6.581 1.00 95.62 90 GLU A O 1
ATOM 767 N N . TYR A 1 91 ? 9.987 -7.020 -4.697 1.00 94.88 91 TYR A N 1
ATOM 768 C CA . TYR A 1 91 ? 11.351 -6.511 -4.709 1.00 94.88 91 TYR A CA 1
ATOM 769 C C . TYR A 1 91 ? 12.317 -7.576 -5.227 1.00 94.88 91 TYR A C 1
ATOM 771 O O . TYR A 1 91 ? 12.398 -8.693 -4.715 1.00 94.88 91 TYR A O 1
ATOM 779 N N . ARG A 1 92 ? 13.083 -7.215 -6.253 1.00 94.44 92 ARG A N 1
ATOM 780 C CA . ARG A 1 92 ? 14.191 -7.991 -6.818 1.00 94.44 92 ARG A CA 1
ATOM 781 C C . ARG A 1 92 ? 15.439 -7.101 -6.859 1.00 94.44 92 ARG A C 1
ATOM 783 O O . ARG A 1 92 ? 15.320 -5.879 -6.768 1.00 94.44 92 ARG A O 1
ATOM 790 N N . PRO A 1 93 ? 16.649 -7.661 -7.040 1.00 94.50 93 PRO A N 1
ATOM 791 C CA . PRO A 1 93 ? 17.847 -6.843 -7.202 1.00 94.50 93 PRO A CA 1
ATOM 792 C C . PRO A 1 93 ? 17.667 -5.791 -8.307 1.00 94.50 93 PRO A C 1
ATOM 794 O O . PRO A 1 93 ? 17.469 -6.141 -9.472 1.00 94.50 93 PRO A O 1
ATOM 797 N N . ASN A 1 94 ? 17.727 -4.512 -7.924 1.00 93.31 94 ASN A N 1
ATOM 798 C CA . ASN A 1 94 ? 17.554 -3.334 -8.785 1.00 93.31 94 ASN A CA 1
ATOM 799 C C . ASN A 1 94 ? 16.204 -3.243 -9.520 1.00 93.31 94 ASN A C 1
ATOM 801 O O . ASN A 1 94 ? 16.096 -2.485 -10.481 1.00 93.31 94 ASN A O 1
ATOM 805 N N . VAL A 1 95 ? 15.189 -4.017 -9.127 1.00 95.94 95 VAL A N 1
ATOM 806 C CA . VAL A 1 95 ? 13.868 -3.997 -9.767 1.00 95.94 95 VAL A CA 1
ATOM 807 C C . VAL A 1 95 ? 12.777 -4.037 -8.708 1.00 95.94 95 VAL A C 1
ATOM 809 O O . VAL A 1 95 ? 12.744 -4.953 -7.891 1.00 95.94 95 VAL A O 1
ATOM 812 N N . THR A 1 96 ? 11.843 -3.098 -8.787 1.00 96.44 96 THR A N 1
ATOM 813 C CA . THR A 1 96 ? 10.590 -3.118 -8.033 1.00 96.44 96 THR A CA 1
ATOM 814 C C . THR A 1 96 ? 9.444 -3.294 -9.014 1.00 96.44 96 THR A C 1
ATOM 816 O O . THR A 1 96 ? 9.351 -2.558 -9.997 1.00 96.44 96 THR A O 1
ATOM 819 N N . ILE A 1 97 ? 8.580 -4.270 -8.759 1.00 96.38 97 ILE A N 1
ATOM 820 C CA . ILE A 1 97 ? 7.347 -4.479 -9.516 1.00 96.38 97 ILE A CA 1
ATOM 821 C C . ILE A 1 97 ? 6.186 -4.128 -8.596 1.00 96.38 97 ILE A C 1
ATOM 823 O O . ILE A 1 97 ? 6.093 -4.659 -7.496 1.00 96.38 97 ILE A O 1
ATOM 827 N N . HIS A 1 98 ? 5.319 -3.234 -9.041 1.00 97.12 98 HIS A N 1
ATOM 828 C CA . HIS A 1 98 ? 4.118 -2.805 -8.342 1.00 97.12 98 HIS A CA 1
ATOM 829 C C . HIS A 1 98 ? 2.905 -3.239 -9.160 1.00 97.12 98 HIS A C 1
ATOM 831 O O . HIS A 1 98 ? 2.792 -2.886 -10.330 1.00 97.12 98 HIS A O 1
ATOM 837 N N . TYR A 1 99 ? 2.033 -4.037 -8.558 1.00 97.00 99 TYR A N 1
ATOM 838 C CA . TYR A 1 99 ? 0.774 -4.484 -9.139 1.00 97.00 99 TYR A CA 1
ATOM 839 C C . TYR A 1 99 ? -0.358 -3.727 -8.450 1.00 97.00 99 TYR A C 1
ATOM 841 O O . TYR A 1 99 ? -0.490 -3.816 -7.231 1.00 97.00 99 TYR A O 1
ATOM 849 N N . LEU A 1 100 ? -1.173 -3.021 -9.226 1.00 97.19 100 LEU A N 1
ATOM 850 C CA . LEU A 1 100 ? -2.364 -2.331 -8.751 1.00 97.19 100 LEU A CA 1
ATOM 851 C C . LEU A 1 100 ? -3.599 -3.105 -9.200 1.00 97.19 100 LEU A C 1
ATOM 853 O O . LEU A 1 100 ? -3.830 -3.300 -10.398 1.00 97.19 100 LEU A O 1
ATOM 857 N N . PHE A 1 101 ? -4.400 -3.517 -8.229 1.00 96.62 101 PHE A N 1
ATOM 858 C CA . PHE A 1 101 ? -5.704 -4.117 -8.440 1.00 96.62 101 PHE A CA 1
ATOM 859 C C . PHE A 1 101 ? -6.796 -3.128 -8.041 1.00 96.62 101 PHE A C 1
ATOM 861 O O . PHE A 1 101 ? -6.717 -2.512 -6.979 1.00 96.62 101 PHE A O 1
ATOM 868 N N . ILE A 1 102 ? -7.828 -3.012 -8.873 1.00 96.12 102 ILE A N 1
ATOM 869 C CA . ILE A 1 102 ? -9.034 -2.232 -8.583 1.00 96.12 102 ILE A CA 1
ATOM 870 C C . ILE A 1 102 ? -10.213 -3.195 -8.629 1.00 96.12 102 ILE A C 1
ATOM 872 O O . ILE A 1 102 ? -10.399 -3.905 -9.616 1.00 96.12 102 ILE A O 1
ATOM 876 N N . SER A 1 103 ? -10.983 -3.260 -7.541 1.00 93.69 103 SER A N 1
ATOM 877 C CA . SER A 1 103 ? -12.123 -4.182 -7.407 1.00 93.69 103 SER A CA 1
ATOM 878 C C . SER A 1 103 ? -11.770 -5.647 -7.732 1.00 93.69 103 SER A C 1
ATOM 880 O O . SER A 1 103 ? -12.557 -6.377 -8.334 1.00 93.69 103 SER A O 1
ATOM 882 N N . GLY A 1 104 ? -10.563 -6.078 -7.348 1.00 90.56 104 GLY A N 1
ATOM 883 C CA . GLY A 1 104 ? -10.048 -7.434 -7.569 1.00 90.56 104 GLY A CA 1
ATOM 884 C C . GLY A 1 104 ? -9.478 -7.711 -8.967 1.00 90.56 104 GLY A C 1
ATOM 885 O O . GLY A 1 104 ? -8.902 -8.780 -9.184 1.00 90.56 104 GLY A O 1
ATOM 886 N N . GLU A 1 105 ? -9.577 -6.771 -9.908 1.00 92.69 105 GLU A N 1
ATOM 887 C CA . GLU A 1 105 ? -9.018 -6.906 -11.256 1.00 92.69 105 GLU A CA 1
ATOM 888 C C . GLU A 1 105 ? -7.647 -6.237 -11.348 1.00 92.69 105 GLU A C 1
ATOM 890 O O . GLU A 1 105 ? -7.449 -5.142 -10.827 1.00 92.69 105 GLU A O 1
ATOM 895 N N . LEU A 1 106 ? -6.683 -6.892 -12.008 1.00 94.31 106 LEU A N 1
ATOM 896 C CA . LEU A 1 106 ? -5.369 -6.298 -12.25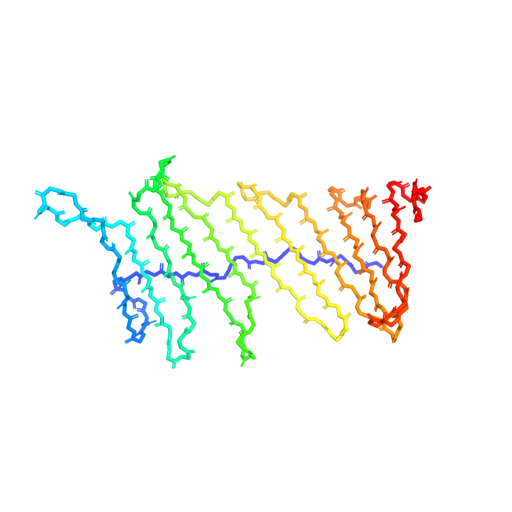4 1.00 94.31 106 LEU A CA 1
ATOM 897 C C . LEU A 1 106 ? -5.527 -5.135 -13.235 1.00 94.31 106 LEU A C 1
ATOM 899 O O . LEU A 1 106 ? -5.742 -5.353 -14.425 1.00 94.31 106 LEU A O 1
ATOM 903 N N . PHE A 1 107 ? -5.391 -3.921 -12.720 1.00 94.88 107 PHE A N 1
ATOM 904 C CA . PHE A 1 107 ? -5.552 -2.697 -13.488 1.00 94.88 107 PHE A CA 1
ATOM 905 C C . PHE A 1 107 ? -4.231 -2.270 -14.129 1.00 94.88 107 PHE A C 1
ATOM 907 O O . PHE A 1 107 ? -4.176 -1.955 -15.316 1.00 94.88 107 PHE A O 1
ATOM 914 N N . GLU A 1 108 ? -3.145 -2.295 -13.355 1.00 96.06 108 GLU A N 1
ATOM 915 C CA . GLU A 1 108 ? -1.866 -1.727 -13.775 1.00 96.06 108 GLU A CA 1
ATOM 916 C C . GLU A 1 108 ? -0.681 -2.484 -13.166 1.00 96.06 108 GLU A C 1
ATOM 918 O O . GLU A 1 108 ? -0.731 -2.958 -12.031 1.00 96.06 108 GLU A O 1
ATOM 923 N N . ILE A 1 109 ? 0.408 -2.588 -13.928 1.00 96.50 109 ILE A N 1
ATOM 924 C CA . ILE A 1 109 ? 1.712 -3.034 -13.433 1.00 96.50 109 ILE A CA 1
ATOM 925 C C . ILE A 1 109 ? 2.718 -1.912 -13.678 1.00 96.50 109 ILE A C 1
ATOM 927 O O . ILE A 1 109 ? 2.939 -1.530 -14.826 1.00 96.50 109 ILE A O 1
ATOM 931 N N . LYS A 1 110 ? 3.392 -1.432 -12.634 1.00 96.56 110 LYS A N 1
ATOM 932 C CA . LYS A 1 110 ? 4.567 -0.563 -12.762 1.00 96.56 110 LYS A CA 1
ATOM 933 C C . LYS A 1 110 ? 5.829 -1.352 -12.483 1.00 96.56 110 LYS A C 1
ATOM 935 O O . LYS A 1 110 ? 5.928 -2.063 -11.490 1.00 96.56 110 LYS A O 1
ATOM 940 N N . ILE A 1 111 ? 6.820 -1.208 -13.347 1.00 96.31 111 ILE A N 1
ATOM 941 C CA . ILE A 1 111 ? 8.148 -1.780 -13.165 1.00 96.31 111 ILE A CA 1
ATOM 942 C C . ILE A 1 111 ? 9.129 -0.626 -13.060 1.00 96.31 111 ILE A C 1
ATOM 944 O O . ILE A 1 111 ? 9.349 0.089 -14.035 1.00 96.31 111 ILE A O 1
ATOM 948 N N . LYS A 1 112 ? 9.752 -0.477 -11.892 1.00 96.50 112 LYS A N 1
ATOM 949 C CA . LYS A 1 112 ? 10.894 0.410 -11.695 1.00 96.50 112 LYS A CA 1
ATOM 950 C C . LYS A 1 112 ? 12.172 -0.410 -11.733 1.00 96.50 112 LYS A C 1
ATOM 952 O O . LYS A 1 112 ? 12.310 -1.375 -10.985 1.00 96.50 112 LYS A O 1
ATOM 957 N N . LYS A 1 113 ? 13.115 -0.033 -12.591 1.00 95.88 113 LYS A N 1
ATOM 958 C CA . LYS A 1 113 ? 14.432 -0.658 -12.698 1.00 95.88 113 LYS A CA 1
ATOM 959 C C . LYS A 1 113 ? 15.523 0.378 -12.474 1.00 95.88 113 LYS A C 1
ATOM 961 O O . LYS A 1 113 ? 15.709 1.267 -13.302 1.00 95.88 113 LYS A O 1
ATOM 966 N N . GLU A 1 114 ? 16.271 0.202 -11.396 1.00 93.19 114 GLU A N 1
ATOM 967 C CA . GLU A 1 114 ? 17.467 0.984 -11.097 1.00 93.19 114 GLU A CA 1
ATOM 968 C C . GLU A 1 114 ? 18.614 0.568 -12.034 1.00 93.19 114 GLU A C 1
ATOM 970 O O . GLU A 1 114 ? 18.787 -0.611 -12.378 1.00 93.19 114 GLU A O 1
ATOM 975 N N . GLN A 1 115 ? 19.393 1.548 -12.477 1.00 89.81 115 GLN A N 1
ATOM 976 C CA . GLN A 1 115 ? 20.552 1.389 -13.348 1.00 89.81 115 GLN A CA 1
ATOM 977 C C . GLN A 1 115 ? 21.736 2.168 -12.769 1.00 89.81 115 GLN A C 1
ATOM 979 O O . GLN A 1 115 ? 21.585 2.976 -11.861 1.00 89.81 115 GLN A O 1
ATOM 984 N N . GLU A 1 116 ? 22.937 1.936 -13.298 1.00 87.19 116 GLU A N 1
ATOM 985 C CA . GLU A 1 116 ? 24.146 2.624 -12.819 1.00 87.19 116 GLU A CA 1
ATOM 986 C C . GLU A 1 116 ? 24.048 4.157 -12.954 1.00 87.19 116 GLU A C 1
ATOM 988 O O . GLU A 1 116 ? 24.538 4.871 -12.089 1.00 87.19 116 GLU A O 1
ATOM 993 N N . ASN A 1 117 ? 23.361 4.651 -13.994 1.00 86.31 117 A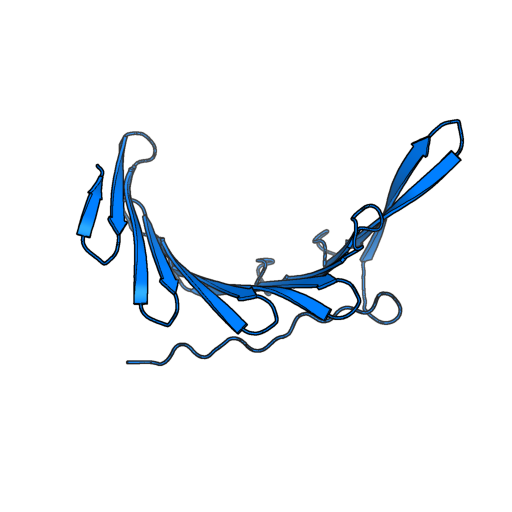SN A N 1
ATOM 994 C CA . ASN A 1 117 ? 23.240 6.079 -14.319 1.00 86.31 117 ASN A CA 1
ATOM 995 C C . ASN A 1 117 ? 21.775 6.550 -14.364 1.00 86.31 117 ASN A C 1
ATOM 997 O O . ASN A 1 117 ? 21.376 7.235 -15.308 1.00 86.31 117 ASN A O 1
ATOM 1001 N N . GLY A 1 118 ? 20.966 6.131 -13.389 1.00 88.75 118 GLY A N 1
ATOM 1002 C CA . GLY A 1 118 ? 19.574 6.559 -13.243 1.00 88.75 118 GLY A CA 1
ATOM 1003 C C . GLY A 1 118 ? 18.603 5.387 -13.146 1.00 88.75 118 GLY A C 1
ATOM 1004 O O . GLY A 1 118 ? 18.951 4.328 -12.629 1.00 88.75 118 GLY A O 1
ATOM 1005 N N . HIS A 1 119 ? 17.372 5.557 -13.621 1.00 92.00 119 HIS A N 1
ATOM 1006 C CA . HIS A 1 119 ? 16.348 4.518 -13.515 1.00 92.00 119 HIS A CA 1
ATOM 1007 C C . HIS A 1 119 ? 15.311 4.602 -14.629 1.00 92.00 119 HIS A C 1
ATOM 1009 O O . HIS A 1 119 ? 15.136 5.628 -15.283 1.00 92.00 119 HIS A O 1
ATOM 1015 N N . VAL A 1 120 ? 14.619 3.488 -14.843 1.00 93.12 120 VAL A N 1
ATOM 1016 C CA . VAL A 1 120 ? 13.522 3.379 -15.804 1.00 93.12 120 VAL A CA 1
ATOM 1017 C C . VAL A 1 120 ? 12.262 2.975 -15.066 1.00 93.12 120 VAL A C 1
ATOM 1019 O O . VAL A 1 120 ? 12.285 2.021 -14.292 1.00 93.12 120 VAL A O 1
ATOM 1022 N N . GLU A 1 121 ? 11.171 3.671 -15.341 1.00 95.25 121 GLU A N 1
ATOM 1023 C CA . GLU A 1 121 ? 9.827 3.324 -14.896 1.00 95.25 121 GLU A CA 1
ATOM 1024 C C . GLU A 1 121 ? 8.997 2.980 -16.125 1.00 95.25 121 GLU A C 1
ATOM 1026 O O . GLU A 1 121 ? 8.929 3.768 -17.064 1.00 95.25 121 GLU A O 1
ATOM 1031 N N . ALA A 1 122 ? 8.389 1.801 -16.145 1.00 94.25 122 ALA A N 1
ATOM 1032 C CA . ALA A 1 122 ? 7.499 1.376 -17.216 1.00 94.25 122 ALA A CA 1
ATOM 1033 C C . ALA A 1 122 ? 6.156 0.946 -16.628 1.00 94.25 122 ALA A C 1
ATOM 1035 O O . ALA A 1 122 ? 6.116 0.186 -15.661 1.00 94.25 122 ALA A O 1
ATOM 1036 N N . THR A 1 123 ? 5.075 1.421 -17.230 1.00 94.69 123 THR A N 1
ATOM 1037 C CA . THR A 1 123 ? 3.697 1.145 -16.834 1.00 94.69 123 THR A CA 1
ATOM 1038 C C . THR A 1 123 ? 3.034 0.286 -17.895 1.00 94.69 123 THR A C 1
ATOM 1040 O O . THR A 1 123 ? 3.072 0.605 -19.086 1.00 94.69 123 THR A O 1
ATOM 1043 N N . PHE A 1 124 ? 2.394 -0.789 -17.451 1.00 94.12 124 PHE A N 1
ATOM 1044 C CA . PHE A 1 124 ? 1.694 -1.740 -18.296 1.00 94.12 124 PHE A CA 1
ATOM 1045 C C . PHE A 1 124 ? 0.230 -1.832 -17.888 1.00 94.12 124 PHE A C 1
ATOM 1047 O O . PHE A 1 124 ? -0.076 -1.965 -16.704 1.00 94.12 124 PHE A O 1
ATOM 1054 N N . GLN A 1 125 ? -0.657 -1.834 -18.876 1.00 92.69 125 GLN A N 1
ATOM 1055 C CA . GLN A 1 125 ? -2.089 -2.078 -18.714 1.00 92.69 125 GLN A CA 1
ATOM 1056 C C . GLN A 1 125 ? -2.502 -3.136 -19.737 1.00 92.69 125 GLN A C 1
ATOM 1058 O O . GLN A 1 125 ? -2.049 -3.107 -20.879 1.00 92.69 125 GLN A O 1
ATOM 1063 N N . GLU A 1 126 ? -3.263 -4.143 -19.304 1.00 88.62 126 GLU A N 1
ATOM 1064 C CA . GLU A 1 126 ? -3.671 -5.286 -20.147 1.00 88.62 126 GLU A CA 1
ATOM 1065 C C . GLU A 1 126 ? -2.502 -5.991 -20.879 1.00 88.62 126 GLU A C 1
ATOM 1067 O O . GLU A 1 126 ? -2.651 -6.575 -21.952 1.00 88.62 126 GLU A O 1
ATOM 1072 N N . GLY A 1 127 ? -1.302 -5.952 -20.288 1.00 84.94 127 GLY A N 1
ATOM 1073 C CA . GLY A 1 127 ? -0.086 -6.538 -20.863 1.00 84.94 127 GLY A CA 1
ATOM 1074 C C . GLY A 1 127 ? 0.603 -5.691 -21.940 1.00 84.94 127 GLY A C 1
ATOM 1075 O O . GLY A 1 127 ? 1.601 -6.141 -22.506 1.00 84.94 127 GLY A O 1
ATOM 1076 N N . VAL A 1 128 ? 0.119 -4.477 -22.204 1.00 88.19 128 VAL A N 1
ATOM 1077 C CA . VAL A 1 128 ? 0.713 -3.512 -23.137 1.00 88.19 128 VAL A CA 1
ATOM 1078 C C . VAL A 1 128 ? 1.441 -2.424 -22.351 1.00 88.19 128 VAL A C 1
ATOM 1080 O O . VAL A 1 128 ? 0.916 -1.922 -21.363 1.00 88.19 128 VAL A O 1
ATOM 1083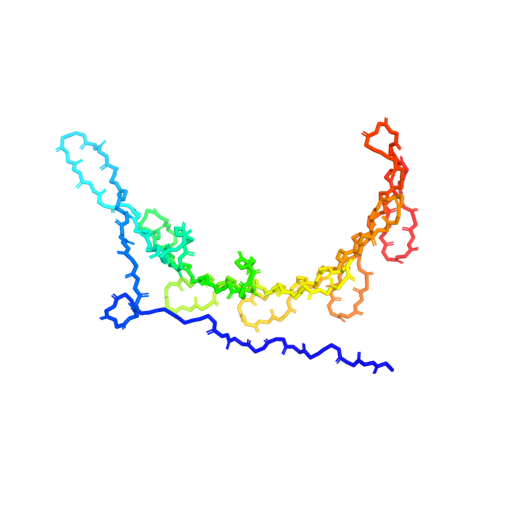 N N . GLU A 1 129 ? 2.657 -2.066 -22.772 1.00 91.25 129 GLU A N 1
ATOM 1084 C CA . GLU A 1 129 ? 3.375 -0.909 -22.219 1.00 91.25 129 GLU A CA 1
ATOM 1085 C C . GLU A 1 129 ? 2.697 0.377 -22.705 1.00 91.25 129 GLU A C 1
ATOM 1087 O O . GLU A 1 129 ? 2.734 0.677 -23.897 1.00 91.25 129 GLU A O 1
ATOM 1092 N N . VAL A 1 130 ? 2.076 1.117 -21.787 1.00 92.06 130 VAL A N 1
ATOM 1093 C CA . VAL A 1 130 ? 1.340 2.355 -22.099 1.00 92.06 130 VAL A CA 1
ATOM 1094 C C . VAL A 1 130 ? 2.168 3.603 -21.810 1.00 92.06 130 VAL A C 1
ATOM 1096 O O . VAL A 1 130 ? 1.997 4.626 -22.463 1.00 92.06 130 VAL A O 1
ATOM 1099 N N . ASN A 1 131 ? 3.102 3.526 -20.860 1.00 92.44 131 ASN A N 1
ATOM 1100 C CA . ASN A 1 131 ? 3.971 4.641 -20.508 1.00 92.44 131 ASN A CA 1
ATOM 1101 C C . ASN A 1 131 ? 5.357 4.150 -20.098 1.00 92.44 131 ASN A C 1
ATOM 1103 O O . ASN A 1 131 ? 5.481 3.138 -19.405 1.00 92.44 131 ASN A O 1
ATOM 1107 N N . ARG A 1 132 ? 6.392 4.907 -20.461 1.00 92.44 132 ARG A N 1
ATOM 1108 C CA . ARG A 1 132 ? 7.736 4.740 -19.912 1.00 92.44 132 ARG A CA 1
ATOM 1109 C C . ARG A 1 132 ? 8.377 6.089 -19.628 1.00 92.44 132 ARG A C 1
ATOM 1111 O O . ARG A 1 132 ? 8.277 7.020 -20.423 1.00 92.44 132 ARG A O 1
ATOM 1118 N N . LYS A 1 133 ? 9.082 6.161 -18.503 1.00 91.69 133 LYS A N 1
ATOM 1119 C CA . LYS A 1 133 ? 9.935 7.280 -18.108 1.00 91.69 133 LYS A CA 1
ATOM 1120 C C . LYS A 1 133 ? 11.351 6.772 -17.910 1.00 91.69 133 LYS A C 1
ATOM 1122 O O . LYS A 1 133 ? 11.567 5.812 -17.172 1.00 91.69 133 LYS A O 1
ATOM 1127 N N . GLU A 1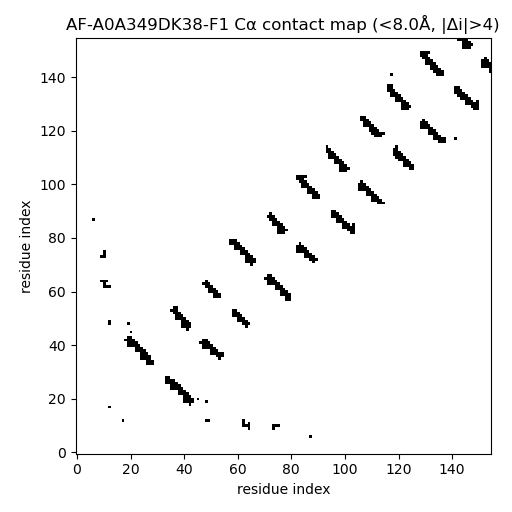 134 ? 12.312 7.403 -18.567 1.00 91.38 134 GLU A N 1
ATOM 1128 C CA . GLU A 1 134 ? 13.730 7.108 -18.371 1.00 91.38 134 GLU A CA 1
ATOM 1129 C C . GLU A 1 134 ? 14.412 8.331 -17.770 1.00 91.38 134 GLU A C 1
ATOM 1131 O O . GLU A 1 134 ? 14.446 9.394 -18.385 1.00 91.38 134 GLU A O 1
ATOM 1136 N N . PHE A 1 135 ? 14.963 8.165 -16.573 1.00 88.19 135 PHE A N 1
ATOM 1137 C CA . PHE A 1 135 ? 15.798 9.154 -15.909 1.00 88.19 135 PHE A CA 1
ATOM 1138 C C . PHE A 1 135 ? 17.247 8.762 -16.153 1.00 88.19 135 PHE A C 1
ATOM 1140 O O . PHE A 1 135 ? 17.679 7.696 -15.708 1.00 88.19 135 PHE A O 1
ATOM 1147 N N . VAL A 1 136 ? 17.988 9.599 -16.873 1.00 86.12 136 VAL A N 1
ATOM 1148 C CA . VAL A 1 136 ? 19.379 9.331 -17.250 1.00 86.12 136 VAL A CA 1
ATOM 1149 C C . VAL A 1 136 ? 20.272 10.427 -16.695 1.00 86.12 136 VAL A C 1
ATOM 1151 O O . VAL A 1 136 ? 20.102 11.591 -17.043 1.00 86.12 136 VAL A O 1
ATOM 1154 N N . GLY A 1 137 ? 21.248 10.053 -15.873 1.00 79.62 137 GLY A N 1
ATOM 1155 C CA . GLY A 1 137 ? 22.230 10.977 -15.316 1.00 79.62 137 GLY A CA 1
ATOM 1156 C C . GLY A 1 137 ? 22.466 10.790 -13.822 1.00 79.62 137 GLY A C 1
ATOM 1157 O O . GLY A 1 137 ? 22.112 9.761 -13.246 1.00 79.62 137 GLY A O 1
ATOM 1158 N N . ASP A 1 138 ? 23.111 11.781 -13.216 1.00 72.56 138 ASP A N 1
ATOM 1159 C CA . ASP A 1 138 ? 23.377 11.828 -11.778 1.00 72.56 138 ASP A CA 1
ATOM 1160 C C . ASP A 1 138 ? 22.417 12.797 -11.065 1.00 72.56 138 ASP A C 1
ATOM 1162 O O . ASP A 1 138 ? 21.582 13.452 -11.688 1.00 72.56 138 ASP A O 1
ATOM 1166 N N . GLU A 1 139 ? 22.527 12.886 -9.738 1.00 59.25 139 GLU A N 1
ATOM 1167 C CA . GLU A 1 139 ? 21.685 13.751 -8.896 1.00 59.25 139 GLU A CA 1
ATOM 1168 C C . GLU A 1 139 ? 21.762 15.245 -9.289 1.00 59.25 139 GLU A C 1
ATOM 1170 O O . GLU A 1 139 ? 20.867 16.022 -8.956 1.00 59.25 139 GLU A O 1
ATOM 1175 N N . PHE A 1 140 ? 22.803 15.659 -10.023 1.00 62.03 140 PHE A N 1
ATOM 1176 C CA . PHE A 1 140 ? 23.050 17.053 -10.397 1.00 62.03 140 PHE A CA 1
ATOM 1177 C C . PHE A 1 140 ? 22.748 17.359 -11.867 1.00 62.03 140 PHE A C 1
ATOM 1179 O O . PHE A 1 140 ? 22.483 18.515 -12.196 1.00 62.03 140 PHE A O 1
ATOM 1186 N N . ASN A 1 141 ? 22.774 16.358 -12.747 1.00 66.19 141 ASN A N 1
ATOM 1187 C CA . ASN A 1 141 ? 22.447 16.474 -14.161 1.00 66.19 141 ASN A CA 1
ATOM 1188 C C . ASN A 1 141 ? 21.658 15.237 -14.586 1.00 66.19 141 ASN A C 1
ATOM 1190 O O . ASN A 1 141 ? 22.257 14.212 -14.913 1.00 66.19 141 ASN A O 1
ATOM 1194 N N . PHE A 1 142 ? 20.332 15.348 -14.618 1.00 70.50 142 PHE A N 1
ATOM 1195 C CA . PHE A 1 142 ? 19.469 14.303 -15.151 1.00 70.50 142 PHE A CA 1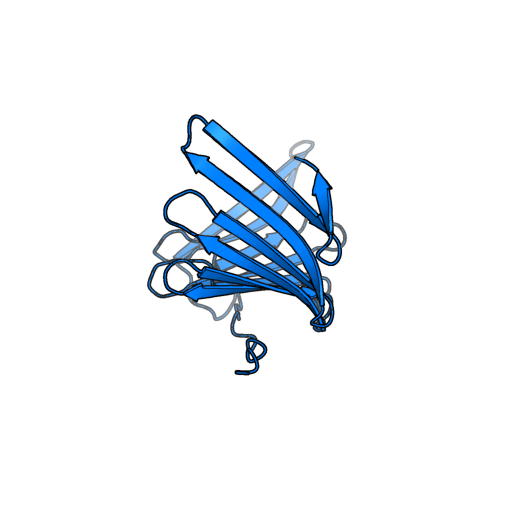
ATOM 1196 C C . PHE A 1 142 ? 18.670 14.809 -16.351 1.00 70.50 142 PHE A C 1
ATOM 1198 O O . PHE A 1 142 ? 18.238 15.959 -16.414 1.00 70.50 142 PHE A O 1
ATOM 1205 N N . GLU A 1 143 ? 18.490 13.909 -17.302 1.00 80.25 143 GLU A N 1
ATOM 1206 C CA . GLU A 1 143 ? 17.620 14.024 -18.459 1.00 80.25 143 GLU A CA 1
ATOM 1207 C C . GLU A 1 143 ? 16.415 13.109 -18.235 1.00 80.25 143 GLU A C 1
ATOM 1209 O O . GLU A 1 143 ? 16.590 11.966 -17.798 1.00 80.25 143 GLU A O 1
ATOM 1214 N N . VAL A 1 144 ? 15.206 13.594 -18.524 1.00 81.81 144 VAL A N 1
ATOM 1215 C CA . VAL A 1 144 ? 13.983 12.793 -18.403 1.00 81.81 144 VAL A CA 1
ATOM 1216 C C . VAL A 1 144 ? 13.402 12.576 -19.786 1.00 81.81 144 VAL A C 1
ATOM 1218 O O . VAL A 1 144 ? 13.014 13.521 -20.454 1.00 81.81 144 VAL A O 1
ATOM 1221 N N . ARG A 1 145 ? 13.309 11.319 -20.208 1.00 87.06 145 ARG A N 1
ATOM 1222 C CA . ARG A 1 145 ? 12.662 10.952 -21.471 1.00 87.06 145 ARG A CA 1
ATOM 1223 C C . ARG A 1 145 ? 11.301 10.349 -21.195 1.00 87.06 145 ARG A C 1
ATOM 1225 O O . ARG A 1 145 ? 11.192 9.445 -20.362 1.00 87.06 145 ARG A O 1
ATOM 1232 N N . PHE A 1 146 ? 10.294 10.795 -21.936 1.00 78.38 146 PHE A N 1
ATOM 1233 C CA . PHE A 1 146 ? 8.932 10.276 -21.845 1.00 78.38 146 PHE A CA 1
ATOM 1234 C C . PHE A 1 146 ? 8.565 9.511 -23.106 1.00 78.38 146 PHE A C 1
ATOM 1236 O O . PHE A 1 146 ? 8.803 9.979 -24.221 1.00 78.38 146 PHE A O 1
ATOM 1243 N N . PHE A 1 147 ? 7.951 8.350 -22.912 1.00 87.06 147 PHE A N 1
ATOM 1244 C CA . PHE A 1 147 ? 7.457 7.506 -23.984 1.00 87.06 147 PHE A CA 1
ATOM 1245 C C . PHE A 1 147 ? 5.997 7.121 -23.736 1.00 87.06 147 PHE A C 1
ATOM 1247 O O . PHE A 1 147 ? 5.623 6.777 -22.610 1.00 87.06 147 PHE A O 1
ATOM 1254 N N . GLU A 1 148 ? 5.199 7.129 -24.797 1.00 76.69 148 GLU A N 1
ATOM 1255 C CA . GLU A 1 148 ? 3.818 6.641 -24.846 1.00 76.69 148 GLU A CA 1
ATOM 1256 C C . GLU A 1 148 ? 3.710 5.669 -26.024 1.00 76.69 148 GLU A C 1
ATOM 1258 O O . GLU A 1 148 ? 4.220 5.955 -27.103 1.00 76.69 148 GLU A O 1
ATOM 1263 N N . GLU A 1 149 ? 3.152 4.476 -25.801 1.00 80.06 149 GLU A N 1
ATOM 1264 C CA . GLU A 1 149 ? 3.054 3.418 -26.827 1.00 80.06 149 GLU A CA 1
ATOM 1265 C C . GLU A 1 149 ? 4.377 3.129 -27.583 1.00 80.06 149 GLU A C 1
ATOM 1267 O O . GLU A 1 149 ? 4.385 2.794 -28.765 1.00 80.06 149 GLU A O 1
ATOM 1272 N N . GLN A 1 150 ? 5.516 3.209 -26.881 1.00 77.12 150 GLN A N 1
ATOM 1273 C CA . GLN A 1 150 ? 6.887 3.061 -27.416 1.00 77.12 150 GLN A CA 1
ATOM 1274 C C . GLN A 1 150 ? 7.404 4.228 -28.276 1.00 77.12 150 GLN A C 1
ATOM 1276 O O . GLN A 1 150 ? 8.545 4.176 -28.744 1.00 77.12 150 GLN A O 1
ATOM 1281 N N . GLU A 1 151 ? 6.634 5.297 -28.448 1.00 71.06 151 GLU A N 1
ATOM 1282 C CA . GLU A 1 151 ? 7.071 6.519 -29.119 1.00 71.06 151 GLU A CA 1
ATOM 1283 C C . GLU A 1 151 ? 7.572 7.542 -28.096 1.00 71.06 151 GLU A C 1
ATOM 1285 O O . GLU A 1 151 ? 6.934 7.781 -27.074 1.00 71.06 151 GLU A O 1
ATOM 1290 N N . MET A 1 152 ? 8.739 8.146 -28.347 1.00 80.06 152 MET A N 1
ATOM 1291 C CA . MET A 1 152 ? 9.260 9.225 -27.502 1.00 80.06 152 MET A CA 1
ATOM 1292 C C . MET A 1 152 ? 8.474 10.506 -27.773 1.00 80.06 152 MET A C 1
ATOM 1294 O O . MET A 1 152 ? 8.455 10.985 -28.908 1.00 80.06 152 MET A O 1
ATOM 1298 N N . ILE A 1 153 ? 7.876 11.072 -26.730 1.00 84.44 153 ILE A N 1
ATOM 1299 C CA . ILE A 1 153 ? 7.007 12.249 -26.836 1.00 84.44 153 ILE A CA 1
ATOM 1300 C C . ILE A 1 153 ? 7.658 13.528 -26.295 1.00 84.44 153 ILE A C 1
ATOM 1302 O O . ILE A 1 153 ? 7.286 14.618 -26.726 1.00 84.44 153 ILE A O 1
ATOM 1306 N N . GLU A 1 154 ? 8.649 13.421 -25.401 1.00 76.62 154 GLU A N 1
ATOM 1307 C CA . GLU A 1 154 ? 9.281 14.582 -24.756 1.00 76.62 154 GLU A CA 1
ATOM 1308 C C . GLU A 1 154 ? 10.701 14.276 -24.228 1.00 76.62 154 GLU A C 1
ATOM 1310 O O . GLU A 1 154 ? 11.020 13.120 -23.917 1.00 76.62 154 GLU A O 1
ATOM 1315 N N . TYR A 1 155 ? 11.520 15.337 -24.147 1.00 67.69 155 TYR A N 1
ATOM 1316 C CA . TYR A 1 155 ? 12.863 15.419 -23.554 1.00 67.69 155 TYR A CA 1
ATOM 1317 C C . TYR A 1 155 ? 12.895 16.550 -22.519 1.00 67.69 155 TYR A C 1
ATOM 1319 O O . TYR A 1 155 ? 12.375 17.639 -22.862 1.00 67.69 155 TYR A O 1
#

Foldseek 3Di:
DDPPDDDDDDFDDDPVPDDFDDKDWDWDADPNDTDTAKMFTHHPVRDTQKIWGVPDVQTKMWGFDADPVRHTAKIFIAGPNFTAWIWGWDDDVQKIWIFIDGRNHGAKIWIWGDDPFFIKIFMDGPNATAKIWTWGHDPVDTDIWIDG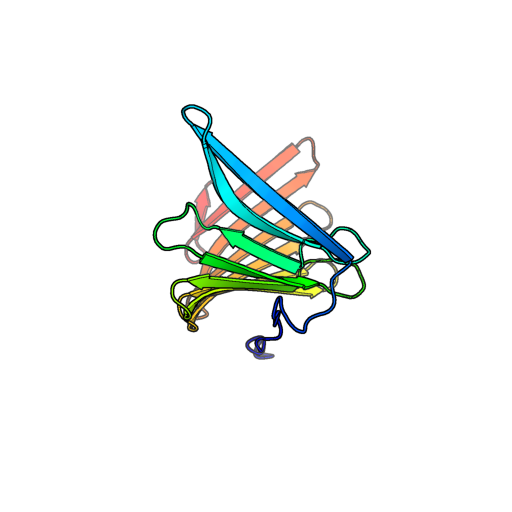SNHTDDD

Solvent-accessible surface area (backbone atoms only — not comparable to full-atom values): 8739 Å² total; per-residue (Å²): 133,84,77,81,73,80,82,76,93,75,66,78,77,45,94,91,80,51,92,64,63,52,74,49,78,40,68,48,78,56,98,94,44,77,42,82,32,34,43,38,33,19,39,91,84,71,45,69,39,34,39,35,38,63,71,48,90,75,38,36,35,36,30,40,30,62,48,98,86,70,45,74,33,33,40,39,34,30,41,91,90,38,63,48,38,36,42,37,44,46,84,51,94,55,32,40,38,36,38,36,24,49,66,83,40,82,55,38,37,39,39,39,35,60,51,98,50,34,36,37,39,38,33,27,43,95,88,40,62,53,38,37,40,39,40,42,39,53,100,87,55,68,46,54,37,36,28,46,72,86,41,80,78,51,113

Secondary structure (DSSP, 8-state):
-PPPPPPPP-----TTTS--SEEEEEEEEETTEEEEEEEEEE-TTS-EEEEEESSSSS-EEEEEEE-TT--EEEEEEEETTEEEEEEEEEEETTEEEEEEEETTEEEEEEEEEEETTEEEEEEEETTEEEEEEEEEE-SSSEEEEEEETTEEEE-